Protein AF-A0A497HUK5-F1 (afdb_monomer)

Radius of gyration: 14.96 Å; Cα contacts (8 Å, |Δi|>4): 179; chains: 1; bounding box: 36×26×38 Å

Foldseek 3Di:
DDDQLVLLLVLLVVCLVVDPDFDKDFLCVSPVVPPPDDDPSLLSLLQCVVLPQWDAPDPPDFSVGGRMITGDVVQSVVCVVLVFRWDPDADPPPRATWGDSHSFKIAGPPPRDIDGDPDDDRNPPDPPPDDPD

Mean predicted aligned error: 8.5 Å

pLDDT: mean 76.96, std 17.11, range [31.95, 96.06]

Sequence (133 aa):
MGSSEEIIRSIVEMLNKKFNERKKVTVQRVFDKYSTKLVRGRDITLYLFRIGIIKPRREGESPKTADLWEINLENVRAFLENGGALLDIRCPLCGGQTISNSYNTYRCTKCFYQDQLPPFNPYIYRRNKNYKG

Structure (mmCIF, N/CA/C/O backbone):
data_AF-A0A497HUK5-F1
#
_entry.id   AF-A0A497HUK5-F1
#
loop_
_atom_site.group_PDB
_atom_site.id
_atom_site.type_symbol
_atom_site.label_atom_id
_atom_site.label_alt_id
_atom_site.label_comp_id
_atom_site.label_asym_id
_atom_site.label_entity_id
_atom_site.label_seq_id
_atom_site.pdbx_PDB_ins_code
_atom_site.Cartn_x
_atom_site.Cartn_y
_atom_site.Cartn_z
_atom_site.occupancy
_atom_site.B_iso_or_equiv
_atom_site.auth_seq_id
_atom_site.auth_comp_id
_atom_site.auth_asym_id
_atom_site.auth_atom_id
_atom_site.pdbx_PDB_model_num
ATOM 1 N N . MET A 1 1 ? 17.498 9.003 11.302 1.00 45.44 1 MET A N 1
ATOM 2 C CA . MET A 1 1 ? 16.193 9.088 10.611 1.00 45.44 1 MET A CA 1
ATOM 3 C C . MET A 1 1 ? 16.087 7.843 9.761 1.00 45.44 1 MET A C 1
ATOM 5 O O . MET A 1 1 ? 16.989 7.639 8.962 1.00 45.44 1 MET A O 1
ATOM 9 N N . GLY A 1 2 ? 15.094 6.988 10.007 1.00 55.50 2 GLY A N 1
ATOM 10 C CA . GLY A 1 2 ? 14.886 5.809 9.164 1.00 55.50 2 GLY A CA 1
ATOM 11 C C . GLY A 1 2 ? 14.365 6.215 7.787 1.00 55.50 2 GLY A C 1
ATOM 12 O O . GLY A 1 2 ? 13.705 7.253 7.664 1.00 55.50 2 GLY A O 1
ATOM 13 N N . SER A 1 3 ? 14.681 5.439 6.757 1.00 72.81 3 SER A N 1
ATOM 14 C CA . SER A 1 3 ? 14.159 5.675 5.410 1.00 72.81 3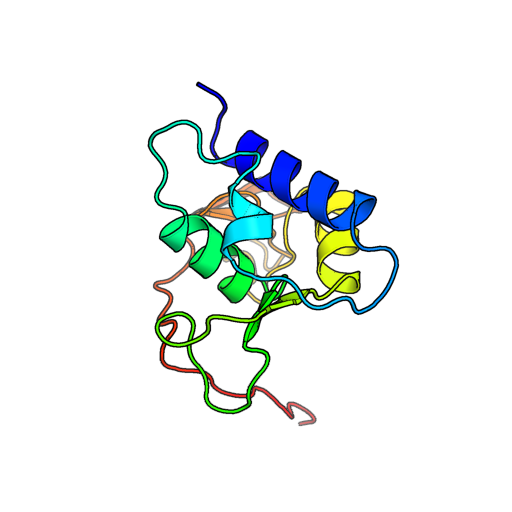 SER A CA 1
ATOM 15 C C . SER A 1 3 ? 12.636 5.462 5.380 1.00 72.81 3 SER A C 1
ATOM 17 O O . SER A 1 3 ? 12.068 4.751 6.213 1.00 72.81 3 SER A O 1
ATOM 19 N N . SER A 1 4 ? 11.936 6.070 4.416 1.00 74.19 4 SER A N 1
ATOM 20 C CA . SER A 1 4 ? 10.487 5.871 4.230 1.00 74.19 4 SER A CA 1
ATOM 21 C C . SER A 1 4 ? 10.102 4.388 4.144 1.00 74.19 4 SER A C 1
ATOM 23 O O . SER A 1 4 ? 9.056 3.990 4.656 1.00 74.19 4 SER A O 1
ATOM 25 N N . GLU A 1 5 ? 10.968 3.569 3.545 1.00 80.25 5 GLU A N 1
ATOM 26 C CA . GLU A 1 5 ? 10.785 2.123 3.413 1.00 80.25 5 GLU A CA 1
ATOM 27 C C . GLU A 1 5 ? 10.810 1.410 4.771 1.00 80.25 5 GLU A C 1
ATOM 29 O O . GLU A 1 5 ? 9.962 0.558 5.036 1.00 80.25 5 GLU A O 1
ATOM 34 N N . GLU A 1 6 ? 11.733 1.784 5.662 1.00 80.88 6 GLU A N 1
ATOM 35 C CA . GLU A 1 6 ? 11.836 1.220 7.014 1.00 80.88 6 GLU A CA 1
ATOM 36 C C . GLU A 1 6 ? 10.603 1.557 7.860 1.00 80.88 6 GLU A C 1
ATOM 38 O O . GLU A 1 6 ? 10.098 0.706 8.598 1.00 80.88 6 GLU A O 1
ATOM 43 N N . ILE A 1 7 ? 10.080 2.781 7.720 1.00 80.56 7 ILE A N 1
ATOM 44 C CA . ILE A 1 7 ? 8.855 3.220 8.401 1.00 80.56 7 ILE A CA 1
ATOM 45 C C . ILE A 1 7 ? 7.659 2.402 7.907 1.00 80.56 7 ILE A C 1
ATOM 47 O O . ILE A 1 7 ? 6.917 1.842 8.717 1.00 80.56 7 ILE A O 1
ATOM 51 N N . ILE A 1 8 ? 7.479 2.299 6.586 1.00 82.81 8 ILE A N 1
ATOM 52 C CA . ILE A 1 8 ? 6.377 1.542 5.981 1.00 82.81 8 ILE A CA 1
ATOM 53 C C . ILE A 1 8 ? 6.457 0.073 6.400 1.00 82.81 8 ILE A C 1
ATOM 55 O O . ILE A 1 8 ? 5.466 -0.477 6.881 1.00 82.81 8 ILE A O 1
ATOM 59 N N . ARG A 1 9 ? 7.634 -0.551 6.288 1.00 85.38 9 ARG A N 1
ATOM 60 C CA . ARG A 1 9 ? 7.843 -1.945 6.692 1.00 85.38 9 ARG A CA 1
ATOM 61 C C . ARG A 1 9 ? 7.521 -2.156 8.172 1.00 85.38 9 ARG A C 1
ATOM 63 O O . ARG A 1 9 ? 6.757 -3.063 8.485 1.00 85.38 9 ARG A O 1
ATOM 70 N N . SER A 1 10 ? 8.000 -1.285 9.062 1.00 83.62 10 SER A N 1
ATOM 71 C CA . SER A 1 10 ? 7.711 -1.366 10.504 1.00 83.62 10 SER A CA 1
ATOM 72 C C . SER A 1 10 ? 6.212 -1.296 10.808 1.00 83.62 10 SER A C 1
ATOM 74 O O . SER A 1 10 ? 5.712 -1.998 11.692 1.00 83.62 10 SER A O 1
ATOM 76 N N . ILE A 1 11 ? 5.471 -0.463 10.071 1.00 82.50 11 ILE A N 1
ATOM 77 C CA . ILE A 1 11 ? 4.015 -0.366 10.199 1.00 82.50 11 ILE A CA 1
ATOM 78 C C . ILE A 1 11 ? 3.355 -1.660 9.724 1.00 82.50 11 ILE A C 1
ATOM 80 O O . ILE A 1 11 ? 2.528 -2.205 10.449 1.00 82.50 11 ILE A O 1
ATOM 84 N N . VAL A 1 12 ? 3.733 -2.187 8.558 1.00 84.56 12 VAL A N 1
ATOM 85 C CA . VAL A 1 12 ? 3.174 -3.441 8.025 1.00 84.56 12 VAL A CA 1
ATOM 86 C C . VAL A 1 12 ? 3.458 -4.620 8.964 1.00 84.56 12 VAL A C 1
ATOM 88 O O . VAL A 1 12 ? 2.553 -5.399 9.258 1.00 84.56 12 VAL A O 1
ATOM 91 N N . GLU A 1 13 ? 4.666 -4.717 9.517 1.00 85.62 13 GLU A N 1
ATOM 92 C CA . GLU A 1 13 ? 5.027 -5.731 10.515 1.00 85.62 13 GLU A CA 1
ATOM 93 C C . GLU A 1 1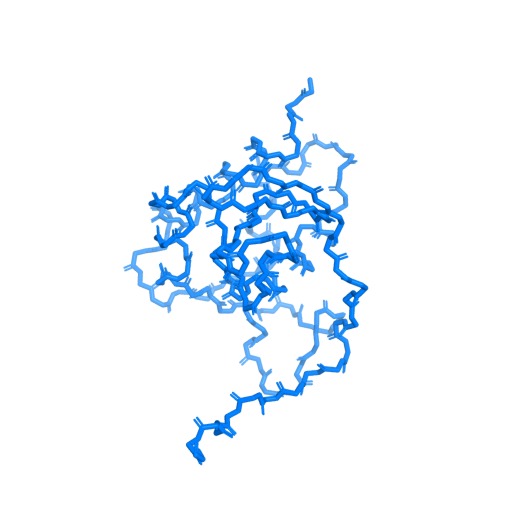3 ? 4.203 -5.590 11.800 1.00 85.62 13 GLU A C 1
ATOM 95 O O . GLU A 1 13 ? 3.703 -6.582 12.338 1.00 85.62 13 GLU A O 1
ATOM 100 N N . MET A 1 14 ? 3.994 -4.358 12.284 1.00 82.25 14 MET A N 1
ATOM 101 C CA . MET A 1 14 ? 3.100 -4.110 13.415 1.00 82.25 14 MET A CA 1
ATOM 102 C C . MET A 1 14 ? 1.670 -4.555 13.095 1.00 82.25 14 MET A C 1
ATOM 104 O O . MET A 1 14 ? 1.038 -5.176 13.953 1.00 82.25 14 MET A O 1
ATOM 108 N N . LEU A 1 15 ? 1.157 -4.240 11.900 1.00 81.00 15 LEU A N 1
ATOM 109 C CA . LEU A 1 15 ? -0.184 -4.644 11.487 1.00 81.00 15 LEU A CA 1
ATOM 110 C C . LEU A 1 15 ? -0.304 -6.175 11.487 1.00 81.00 15 LEU A C 1
ATOM 112 O O . LEU A 1 15 ? -1.228 -6.707 12.097 1.00 81.00 15 LEU A O 1
ATOM 116 N N . ASN A 1 16 ? 0.671 -6.876 10.904 1.00 83.00 16 ASN A N 1
ATOM 117 C CA . ASN A 1 16 ? 0.707 -8.338 10.875 1.00 83.00 16 ASN A CA 1
ATOM 118 C C . ASN A 1 16 ? 0.768 -8.955 12.284 1.00 83.00 16 ASN A C 1
ATOM 120 O O . ASN A 1 16 ? 0.096 -9.941 12.555 1.00 83.00 16 ASN A O 1
ATOM 124 N N . LYS A 1 17 ? 1.543 -8.360 13.204 1.00 77.06 17 LYS A N 1
ATOM 125 C CA . LYS A 1 17 ? 1.708 -8.868 14.578 1.00 77.06 17 LYS A CA 1
ATOM 126 C C . LYS A 1 17 ? 0.502 -8.594 15.481 1.00 77.06 17 LYS A C 1
ATOM 128 O O . LYS A 1 17 ? 0.210 -9.388 16.371 1.00 77.06 17 LYS A O 1
ATOM 133 N N . LYS A 1 18 ? -0.145 -7.431 15.341 1.00 71.94 18 LYS A N 1
ATOM 134 C CA . LYS A 1 18 ? -1.243 -7.004 16.230 1.00 71.94 18 LYS A CA 1
ATOM 135 C C . LYS A 1 18 ? -2.618 -7.481 15.766 1.00 71.94 18 LYS A C 1
ATOM 137 O O . LYS A 1 18 ? -3.531 -7.559 16.590 1.00 71.94 18 LYS A O 1
ATOM 142 N N . PHE A 1 19 ? -2.787 -7.772 14.479 1.00 69.19 19 PHE A N 1
ATOM 143 C CA . PHE A 1 19 ? -4.082 -8.103 13.895 1.00 69.19 19 PHE A CA 1
ATOM 144 C C . PHE A 1 19 ? -4.034 -9.501 13.275 1.00 69.19 19 PHE A C 1
ATOM 146 O O . PHE A 1 19 ? -3.664 -9.675 12.123 1.00 69.19 19 PHE A O 1
ATOM 153 N N . ASN A 1 20 ? -4.441 -10.504 14.059 1.00 57.81 20 ASN A N 1
ATOM 154 C CA . ASN A 1 20 ? -4.518 -11.905 13.618 1.00 57.81 20 ASN A CA 1
ATOM 155 C C . ASN A 1 20 ? -5.874 -12.264 12.976 1.00 57.81 20 ASN A C 1
ATOM 157 O O . ASN A 1 20 ? -6.047 -13.361 12.458 1.00 57.81 20 ASN A O 1
ATOM 161 N N . GLU A 1 21 ? -6.838 -11.340 13.003 1.00 58.59 21 GLU A N 1
ATOM 162 C CA . GLU A 1 21 ? -8.216 -11.490 12.516 1.00 58.59 21 GLU A CA 1
ATOM 163 C C . GLU A 1 21 ? -8.681 -10.154 11.908 1.00 58.59 21 GLU A C 1
ATOM 165 O O . GLU A 1 21 ? -8.015 -9.133 12.104 1.00 58.59 21 GLU A O 1
ATOM 170 N N . ARG A 1 22 ? -9.837 -10.119 11.218 1.00 54.53 22 ARG A N 1
ATOM 171 C CA . ARG A 1 22 ? -10.479 -8.882 10.714 1.00 54.53 22 ARG A CA 1
ATOM 172 C C . ARG A 1 22 ? -10.896 -7.956 11.873 1.00 54.53 22 ARG A C 1
ATOM 174 O O . ARG A 1 22 ? -12.073 -7.833 12.205 1.00 54.53 22 ARG A O 1
ATOM 181 N N . LYS A 1 23 ? -9.931 -7.307 12.522 1.00 57.59 23 LYS A N 1
ATOM 182 C CA . LYS A 1 23 ? -10.138 -6.375 13.635 1.00 57.59 23 LYS A CA 1
ATOM 183 C C . LYS A 1 23 ? -10.109 -4.936 13.126 1.00 57.59 23 LYS A C 1
ATOM 185 O O . LYS A 1 23 ? -9.310 -4.566 12.273 1.00 57.59 23 LYS A O 1
ATOM 190 N N . LYS A 1 24 ? -11.029 -4.131 13.656 1.00 64.12 24 LYS A N 1
ATOM 191 C CA . LYS A 1 24 ? -11.238 -2.726 13.284 1.00 64.12 24 LYS A CA 1
ATOM 192 C C . LYS A 1 24 ? -10.259 -1.848 14.053 1.00 64.12 24 LYS A C 1
ATOM 194 O O . LYS A 1 24 ? -10.120 -2.008 15.268 1.00 64.12 24 LYS A O 1
ATOM 199 N N . VAL A 1 25 ? -9.617 -0.912 13.364 1.00 65.62 25 VAL A N 1
ATOM 200 C CA . VAL A 1 25 ? -8.634 -0.003 13.965 1.00 65.62 25 VAL A CA 1
ATOM 201 C C . VAL A 1 25 ? -8.996 1.446 13.693 1.00 65.62 25 VAL A C 1
ATOM 203 O O . VAL A 1 25 ? -9.473 1.795 12.614 1.00 65.62 25 VAL A O 1
ATOM 206 N N . THR A 1 26 ? -8.766 2.298 14.685 1.00 65.44 26 THR A N 1
ATOM 207 C CA . THR A 1 26 ? -8.724 3.742 14.468 1.00 65.44 26 THR A CA 1
ATOM 208 C C . THR A 1 26 ? -7.374 4.108 13.858 1.00 65.44 26 THR A C 1
ATOM 210 O O . THR A 1 26 ? -6.361 3.477 14.172 1.00 65.44 26 THR A O 1
ATOM 213 N N . VAL A 1 27 ? -7.357 5.152 13.023 1.00 61.81 27 VAL A N 1
ATOM 214 C CA . VAL A 1 27 ? -6.136 5.784 12.475 1.00 61.81 27 VAL A CA 1
ATOM 215 C C . VAL A 1 27 ? -5.090 5.959 13.569 1.00 61.81 27 VAL A C 1
ATOM 217 O O . VAL A 1 27 ? -3.946 5.542 13.424 1.00 61.81 27 VAL A O 1
ATOM 220 N N . GLN A 1 28 ? -5.522 6.501 14.707 1.00 59.16 28 GLN A N 1
ATOM 221 C CA . GLN A 1 28 ? -4.657 6.828 15.828 1.00 59.16 28 GLN A CA 1
ATOM 222 C C . GLN A 1 28 ? -3.872 5.603 16.324 1.00 59.16 28 GLN A C 1
ATOM 224 O O . GLN A 1 28 ? -2.648 5.628 16.338 1.00 59.16 28 GLN A O 1
ATOM 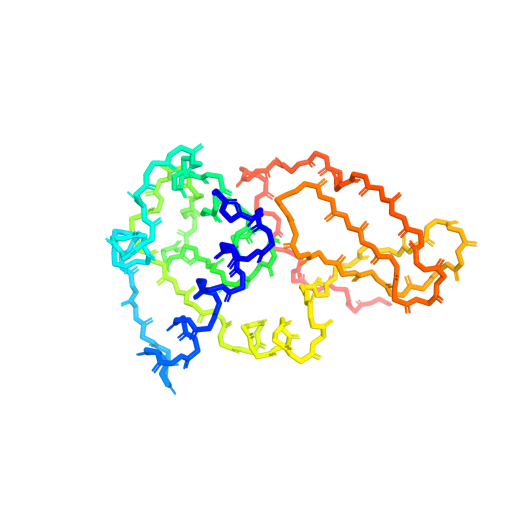229 N N . ARG A 1 29 ? -4.527 4.449 16.518 1.00 61.50 29 ARG A N 1
ATOM 230 C CA . ARG A 1 29 ? -3.847 3.206 16.936 1.00 61.50 29 ARG A CA 1
ATOM 231 C C . ARG A 1 29 ? -2.814 2.679 15.936 1.00 61.50 29 ARG A C 1
ATOM 233 O O . ARG A 1 29 ? -1.909 1.953 16.349 1.00 61.50 29 ARG A O 1
ATOM 240 N N . VAL A 1 30 ? -2.964 2.983 14.645 1.00 61.94 30 VAL A N 1
ATOM 241 C CA . VAL A 1 30 ? -1.993 2.598 13.607 1.00 61.94 30 VAL A CA 1
ATOM 242 C C . VAL A 1 30 ? -0.732 3.465 13.701 1.00 61.94 30 VAL A C 1
ATOM 244 O O . VAL A 1 30 ? 0.371 2.959 13.502 1.00 61.94 30 VAL A O 1
ATOM 247 N N . PHE A 1 31 ? -0.879 4.744 14.061 1.00 64.25 31 PHE A N 1
ATOM 248 C CA . PHE A 1 31 ? 0.204 5.729 14.009 1.00 64.25 31 PHE A CA 1
ATOM 249 C C . PHE A 1 31 ? 0.834 6.073 15.361 1.00 64.25 31 PHE A C 1
ATOM 251 O O . PHE A 1 31 ? 2.019 6.394 15.379 1.00 64.25 31 PHE A O 1
ATOM 258 N N . ASP A 1 32 ? 0.122 5.916 16.481 1.00 59.12 32 ASP A N 1
ATOM 259 C CA . ASP A 1 32 ? 0.561 6.314 17.833 1.00 59.12 32 ASP A CA 1
ATOM 260 C C . ASP A 1 32 ? 1.903 5.696 18.260 1.00 59.12 32 ASP A C 1
ATOM 262 O O . ASP A 1 32 ? 2.603 6.241 19.109 1.00 59.12 32 ASP A O 1
ATOM 266 N N . LYS A 1 33 ? 2.295 4.558 17.671 1.00 55.91 33 LYS A N 1
ATOM 267 C CA . LYS A 1 33 ? 3.569 3.888 17.972 1.00 55.91 33 LYS A CA 1
ATOM 268 C C . LYS A 1 33 ? 4.757 4.406 17.143 1.00 55.91 33 LYS A C 1
ATOM 270 O O . LYS A 1 33 ? 5.896 4.240 17.568 1.00 55.91 33 LYS A O 1
ATOM 275 N N . TYR A 1 34 ? 4.510 5.003 15.976 1.00 53.00 34 TYR A N 1
ATOM 276 C CA . TYR A 1 34 ? 5.550 5.343 14.991 1.00 53.00 34 TYR A CA 1
ATOM 277 C C . TYR A 1 34 ? 5.551 6.823 14.581 1.00 53.00 34 TYR A C 1
ATOM 279 O O . TYR A 1 34 ? 6.452 7.263 13.872 1.00 53.00 34 TYR A O 1
ATOM 287 N N . SER A 1 35 ? 4.585 7.621 15.045 1.00 51.47 35 SER A N 1
ATOM 288 C CA . SER A 1 35 ? 4.501 9.057 14.775 1.00 51.47 35 SER A CA 1
ATOM 289 C C . SER A 1 35 ? 5.402 9.886 15.698 1.00 51.47 35 SER A C 1
ATOM 291 O O . SER A 1 35 ? 4.957 10.854 16.313 1.00 51.47 35 SER A O 1
ATOM 293 N N . THR A 1 36 ? 6.684 9.550 15.809 1.00 48.06 36 THR A N 1
ATOM 294 C CA . THR A 1 36 ? 7.678 10.453 16.398 1.00 48.06 36 THR A CA 1
ATOM 295 C C . THR A 1 36 ? 8.404 11.192 15.274 1.00 48.06 36 THR A C 1
ATOM 297 O O . THR A 1 36 ? 9.481 10.817 14.835 1.00 48.06 36 THR A O 1
ATOM 300 N N . LYS A 1 37 ? 7.781 12.301 14.847 1.00 48.81 37 LYS A N 1
ATOM 301 C CA . LYS A 1 37 ? 8.295 13.366 13.959 1.00 48.81 37 LYS A CA 1
ATOM 302 C C . LYS A 1 37 ? 8.392 13.058 12.442 1.00 48.81 37 LYS A C 1
ATOM 304 O O . LYS A 1 37 ? 9.203 12.271 11.980 1.00 48.81 37 LYS A O 1
ATOM 309 N N . LEU A 1 38 ? 7.644 13.878 11.685 1.00 42.91 38 LEU A N 1
ATOM 310 C CA . LEU A 1 38 ? 7.971 14.445 10.357 1.00 42.91 38 LEU A CA 1
ATOM 311 C C . LEU A 1 38 ? 7.662 13.694 9.045 1.00 42.91 38 LEU A C 1
ATOM 313 O O . LEU A 1 38 ? 8.008 14.211 7.987 1.00 42.91 38 LEU A O 1
ATOM 317 N N . VAL A 1 39 ? 6.859 12.627 9.050 1.00 48.06 39 VAL A N 1
ATOM 318 C CA . VAL A 1 39 ? 6.022 12.292 7.876 1.00 48.06 39 VAL A CA 1
ATOM 319 C C . VAL A 1 39 ? 4.580 12.213 8.351 1.00 48.06 39 VAL A C 1
ATOM 321 O O . VAL A 1 39 ? 4.255 11.475 9.280 1.00 48.06 39 VAL A O 1
ATOM 324 N N . ARG A 1 40 ? 3.731 13.087 7.804 1.00 56.72 40 ARG A N 1
ATOM 325 C CA . ARG A 1 40 ? 2.365 13.323 8.280 1.00 56.72 40 ARG A CA 1
ATOM 326 C C . ARG A 1 40 ? 1.629 11.987 8.244 1.00 56.72 40 ARG A C 1
ATOM 328 O O . ARG A 1 40 ? 1.569 11.380 7.185 1.00 56.72 40 ARG A O 1
ATOM 335 N N . GLY A 1 41 ? 1.026 11.538 9.349 1.00 64.81 41 GLY A N 1
ATOM 336 C CA . GLY A 1 41 ? 0.257 10.277 9.373 1.00 64.81 41 GLY A CA 1
ATOM 337 C C . GLY A 1 41 ? -0.770 10.164 8.233 1.00 64.81 41 GLY A C 1
ATOM 338 O O . GLY A 1 41 ? -1.099 9.067 7.787 1.00 64.81 41 GLY A O 1
ATOM 339 N N . ARG A 1 42 ? -1.193 11.307 7.677 1.00 72.00 42 ARG A N 1
ATOM 340 C CA . ARG A 1 42 ? -1.962 11.424 6.436 1.00 72.00 42 ARG A CA 1
ATOM 341 C C . ARG A 1 42 ? -1.298 10.775 5.213 1.00 72.00 42 ARG A C 1
ATOM 343 O O . ARG A 1 42 ? -1.988 10.056 4.503 1.00 72.00 42 ARG A O 1
ATOM 350 N N . ASP A 1 43 ? -0.010 10.992 4.962 1.00 77.06 43 ASP A N 1
ATOM 351 C CA . ASP A 1 43 ? 0.683 10.480 3.769 1.00 77.06 43 ASP A CA 1
ATOM 352 C C . ASP A 1 43 ? 0.818 8.957 3.832 1.00 77.06 43 ASP A C 1
ATOM 354 O O . ASP A 1 43 ? 0.555 8.264 2.850 1.00 77.06 43 ASP A O 1
ATOM 358 N N . ILE A 1 44 ? 1.098 8.420 5.024 1.00 79.56 44 ILE A N 1
ATOM 359 C CA . ILE A 1 44 ? 1.096 6.973 5.255 1.00 79.56 44 ILE A CA 1
ATOM 360 C C . ILE A 1 44 ? -0.314 6.403 5.108 1.00 79.56 44 ILE A C 1
ATOM 362 O O . ILE A 1 44 ? -0.489 5.386 4.448 1.00 79.56 44 ILE A O 1
ATO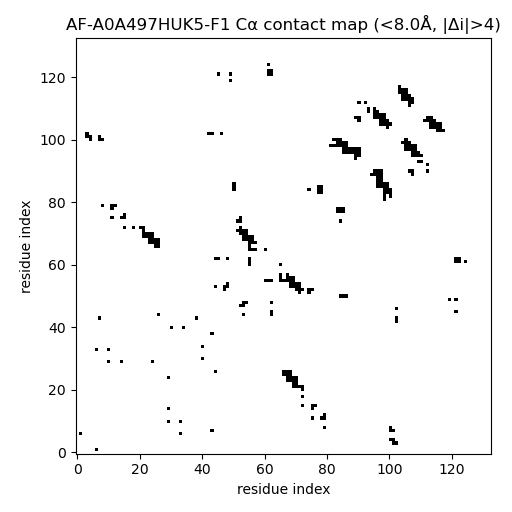M 366 N N . THR A 1 45 ? -1.332 7.055 5.675 1.00 81.12 45 THR A N 1
ATOM 367 C CA . THR A 1 45 ? -2.732 6.618 5.526 1.00 81.12 45 THR A CA 1
ATOM 368 C C . THR A 1 45 ? -3.127 6.551 4.052 1.00 81.12 45 THR A C 1
ATOM 370 O O . THR A 1 45 ? -3.661 5.543 3.596 1.00 81.12 45 THR A O 1
ATOM 373 N N . LEU A 1 46 ? -2.829 7.605 3.286 1.00 83.62 46 LEU A N 1
ATOM 374 C CA . LEU A 1 46 ? -3.121 7.665 1.856 1.00 83.62 46 LEU A CA 1
ATOM 375 C C . LEU A 1 46 ? -2.363 6.596 1.078 1.00 83.62 46 LEU A C 1
ATOM 377 O O . LEU A 1 46 ? -2.941 5.976 0.190 1.00 83.62 46 LEU A O 1
ATOM 381 N N . TYR A 1 47 ? -1.103 6.353 1.430 1.00 86.19 47 TYR A N 1
ATOM 382 C CA . TYR A 1 47 ? -0.307 5.301 0.824 1.00 86.19 47 TYR A CA 1
ATOM 383 C C . TYR A 1 47 ? -0.882 3.911 1.110 1.00 86.19 47 TYR A C 1
ATOM 385 O O . TYR A 1 47 ? -1.195 3.189 0.169 1.00 86.19 47 TYR A O 1
ATOM 393 N N . LEU A 1 48 ? -1.104 3.559 2.382 1.00 87.44 48 LEU A N 1
ATOM 394 C CA . LEU A 1 48 ? -1.688 2.274 2.788 1.00 87.44 48 LEU A CA 1
ATOM 395 C C . LEU A 1 48 ? -3.064 2.047 2.151 1.00 87.44 48 LEU A C 1
ATOM 397 O O . LEU A 1 48 ? -3.398 0.918 1.795 1.00 87.44 48 LEU A O 1
ATOM 401 N N . PHE A 1 49 ? -3.856 3.113 1.997 1.00 87.38 49 PHE A N 1
ATOM 402 C CA . PHE A 1 49 ? -5.133 3.066 1.294 1.00 87.38 49 PHE A CA 1
ATOM 403 C C . PHE A 1 49 ? -4.945 2.800 -0.201 1.00 87.38 49 PHE A C 1
ATOM 405 O O . PHE A 1 49 ? -5.592 1.917 -0.757 1.00 87.38 49 PHE A O 1
ATOM 412 N N . ARG A 1 50 ? -4.021 3.521 -0.846 1.00 87.56 50 ARG A N 1
ATOM 413 C CA . ARG A 1 50 ? -3.691 3.362 -2.266 1.00 87.56 50 ARG A CA 1
ATOM 414 C C . ARG A 1 50 ? -3.255 1.937 -2.603 1.00 87.56 50 ARG A C 1
ATOM 416 O O . ARG A 1 50 ? -3.680 1.411 -3.624 1.00 87.56 50 ARG A O 1
ATOM 423 N N . ILE A 1 51 ? -2.427 1.323 -1.759 1.00 89.00 51 ILE A N 1
ATOM 424 C CA . ILE A 1 51 ? -1.954 -0.060 -1.948 1.00 89.00 51 ILE A CA 1
ATOM 425 C C . ILE A 1 51 ? -2.939 -1.112 -1.413 1.00 89.00 51 ILE A C 1
ATOM 427 O O . ILE A 1 51 ? -2.617 -2.294 -1.341 1.00 89.00 51 ILE A O 1
ATOM 431 N N . GLY A 1 52 ? -4.135 -0.692 -0.989 1.00 88.81 52 GLY A N 1
ATOM 432 C CA . GLY A 1 52 ? -5.203 -1.584 -0.553 1.00 88.81 52 GLY A CA 1
ATOM 433 C C . GLY A 1 52 ? -4.938 -2.323 0.761 1.00 88.81 52 GLY A C 1
ATOM 434 O O . GLY A 1 52 ? -5.635 -3.297 1.041 1.00 88.81 52 GLY A O 1
ATOM 435 N N . ILE A 1 53 ? -3.955 -1.908 1.568 1.00 88.81 53 ILE A N 1
ATOM 436 C CA . ILE A 1 53 ? -3.732 -2.472 2.911 1.00 88.81 53 ILE A CA 1
ATOM 437 C C . ILE A 1 53 ? -4.837 -2.025 3.867 1.00 88.81 53 ILE A C 1
ATOM 439 O O . ILE A 1 53 ? -5.267 -2.808 4.712 1.00 88.81 53 ILE A O 1
ATOM 443 N N . ILE A 1 54 ? -5.321 -0.790 3.729 1.00 87.50 54 ILE A N 1
ATOM 444 C CA . ILE A 1 54 ? -6.463 -0.290 4.499 1.00 87.50 54 ILE A CA 1
ATOM 445 C C . ILE A 1 54 ? -7.583 0.174 3.573 1.00 87.50 54 ILE A C 1
ATOM 447 O O . ILE A 1 54 ? -7.338 0.652 2.469 1.00 87.50 54 ILE A O 1
ATOM 451 N N . LYS A 1 55 ? -8.822 0.085 4.049 1.00 87.38 55 LYS A N 1
ATOM 452 C CA . LYS A 1 55 ? -9.994 0.695 3.407 1.00 87.38 55 LYS A CA 1
ATOM 453 C C . LYS A 1 55 ? -10.911 1.329 4.460 1.00 87.38 55 LYS A C 1
ATOM 455 O O . LYS A 1 55 ? -10.939 0.834 5.593 1.00 87.38 55 LYS A O 1
ATOM 460 N N . PRO A 1 56 ? -11.653 2.396 4.113 1.00 87.06 56 PRO A N 1
ATOM 461 C CA . PRO A 1 56 ? -12.685 2.942 4.977 1.00 87.06 56 PRO A CA 1
ATOM 462 C C . PRO A 1 56 ? -13.676 1.862 5.380 1.00 87.06 56 PRO A C 1
ATOM 464 O O . PRO A 1 56 ? -14.062 1.015 4.571 1.00 87.06 56 PRO A O 1
ATOM 467 N N . ARG A 1 57 ? -14.073 1.882 6.649 1.00 83.69 57 ARG A N 1
ATOM 468 C CA . ARG A 1 57 ? -15.047 0.925 7.161 1.00 83.69 57 ARG A CA 1
ATOM 469 C C . ARG A 1 57 ? -16.431 1.185 6.578 1.00 83.69 57 ARG A C 1
ATOM 471 O O . ARG A 1 57 ? -17.127 0.222 6.258 1.00 83.69 57 ARG A O 1
ATOM 478 N N . ARG A 1 58 ? -16.880 2.445 6.550 1.00 80.44 58 ARG A N 1
ATOM 479 C CA . ARG A 1 58 ? -18.225 2.757 6.059 1.00 80.44 58 ARG A CA 1
ATOM 480 C C . ARG A 1 58 ? -18.185 2.917 4.546 1.00 80.44 58 ARG A C 1
ATOM 482 O O . ARG A 1 58 ? -17.274 3.523 3.986 1.00 80.44 58 ARG A O 1
ATOM 489 N N . GLU A 1 59 ? -19.179 2.346 3.879 1.00 79.62 59 GLU A N 1
ATOM 490 C CA . GLU A 1 59 ? -19.335 2.516 2.440 1.00 79.62 59 GLU A CA 1
ATOM 491 C C . GLU A 1 59 ? -19.563 3.998 2.111 1.00 79.62 59 GLU A C 1
ATOM 493 O O . GLU A 1 59 ? -20.314 4.683 2.801 1.00 79.62 59 GLU A O 1
ATOM 498 N N . GLY A 1 60 ? -18.875 4.500 1.084 1.00 77.81 60 GLY A N 1
ATOM 499 C CA . GLY A 1 60 ? -18.937 5.908 0.684 1.00 77.81 60 GLY A CA 1
ATOM 500 C C . GLY A 1 60 ? -17.981 6.840 1.437 1.00 77.81 60 GLY A C 1
ATOM 501 O O . GLY A 1 60 ? -17.824 7.990 1.030 1.00 77.81 60 GLY A O 1
ATOM 502 N N . GLU A 1 61 ? -17.294 6.373 2.485 1.00 81.00 61 GLU A N 1
ATOM 503 C CA . GLU A 1 61 ? -16.227 7.157 3.110 1.00 81.00 61 GLU A CA 1
ATOM 504 C C . GLU A 1 61 ? -14.978 7.222 2.221 1.00 81.00 61 GLU A C 1
ATOM 506 O O . GLU A 1 61 ? -14.637 6.290 1.492 1.00 81.00 61 GLU A O 1
ATOM 511 N N . SER A 1 62 ? -14.273 8.348 2.314 1.00 80.75 62 SER A N 1
ATOM 512 C CA . SER A 1 62 ? -12.995 8.585 1.646 1.00 80.75 62 SER A CA 1
ATOM 513 C C . SER A 1 62 ? -11.877 8.652 2.685 1.00 80.75 62 SER A C 1
ATOM 515 O O . SER A 1 62 ? -12.152 8.873 3.867 1.00 80.75 62 SER A O 1
ATOM 517 N N . PRO A 1 63 ? -10.600 8.611 2.278 1.00 78.94 63 PRO A N 1
ATOM 518 C CA . PRO A 1 63 ? -9.490 8.827 3.203 1.00 78.94 63 PRO A CA 1
ATOM 519 C C . PRO A 1 63 ? -9.496 10.165 3.951 1.00 78.94 63 PRO A C 1
ATOM 521 O O . PRO A 1 63 ? -8.769 10.317 4.926 1.00 78.94 63 PRO A O 1
ATOM 524 N N . LYS A 1 64 ? -10.282 11.149 3.496 1.00 75.50 64 LYS A N 1
ATOM 525 C CA . LYS A 1 64 ? -10.442 12.443 4.173 1.00 75.50 64 LYS A CA 1
ATOM 526 C C . LYS A 1 64 ? -11.504 12.405 5.275 1.00 75.50 64 LYS A C 1
ATOM 528 O O . LYS A 1 64 ? -11.440 13.222 6.185 1.00 75.50 64 LYS A O 1
ATOM 533 N N . THR A 1 65 ? -12.482 11.507 5.168 1.00 76.50 65 THR A N 1
ATOM 534 C CA . THR A 1 65 ? -13.657 11.455 6.052 1.00 76.50 65 THR A CA 1
ATOM 535 C C . THR A 1 65 ? -13.681 10.229 6.958 1.00 76.50 65 THR A C 1
ATOM 537 O O . THR A 1 65 ? -14.375 10.248 7.967 1.00 76.50 65 THR A O 1
ATOM 540 N N . ALA A 1 66 ? -12.924 9.184 6.622 1.00 78.81 66 ALA A N 1
ATOM 541 C CA . ALA A 1 66 ? -12.865 7.946 7.383 1.00 78.81 66 ALA A CA 1
ATOM 542 C C . ALA A 1 66 ? -12.077 8.104 8.693 1.00 78.81 66 ALA A C 1
ATOM 544 O O . ALA A 1 66 ? -10.889 8.437 8.697 1.00 78.81 66 ALA A O 1
ATOM 545 N N . ASP A 1 67 ? -12.720 7.773 9.808 1.00 76.56 67 ASP A N 1
ATOM 546 C CA . ASP A 1 67 ? -12.126 7.677 11.147 1.00 76.56 67 ASP A CA 1
ATOM 547 C C . ASP A 1 67 ? -11.804 6.220 11.545 1.00 76.56 67 ASP A C 1
ATOM 549 O O . ASP A 1 67 ? -10.944 5.961 12.398 1.00 76.56 67 ASP A O 1
ATOM 553 N N . LEU A 1 68 ? -12.455 5.259 10.882 1.00 81.19 68 LEU A N 1
ATOM 554 C CA . LEU A 1 68 ? -12.3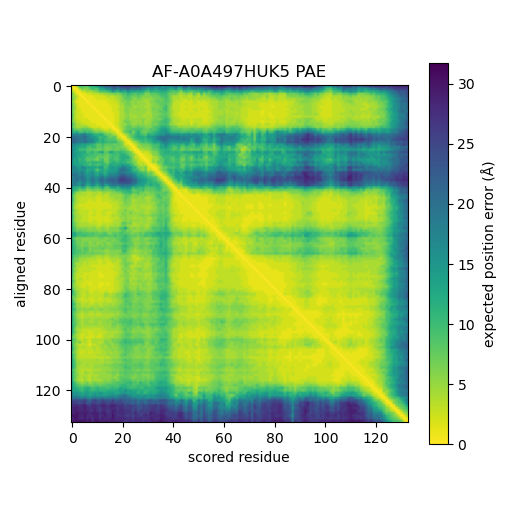56 3.824 11.129 1.00 81.19 68 LEU A CA 1
ATOM 555 C C . LEU A 1 68 ? -11.953 3.056 9.872 1.00 81.19 68 LEU A C 1
ATOM 557 O O . LEU A 1 68 ? -12.564 3.189 8.810 1.00 81.19 68 LEU A O 1
ATOM 561 N N . TRP A 1 69 ? -10.970 2.172 10.033 1.00 84.25 69 TRP A N 1
ATOM 562 C CA . TRP A 1 69 ? -10.339 1.462 8.928 1.00 84.25 69 TRP A CA 1
ATOM 563 C C . TRP A 1 69 ? -10.417 -0.051 9.118 1.00 84.25 69 TRP A C 1
ATOM 565 O O . TRP A 1 69 ? -10.260 -0.578 10.226 1.00 84.25 69 TRP A O 1
ATOM 575 N N . GLU A 1 70 ? -10.669 -0.751 8.016 1.00 85.00 70 GLU A N 1
ATOM 576 C CA . GLU A 1 70 ? -10.533 -2.201 7.911 1.00 85.00 70 GLU A CA 1
ATOM 577 C C . GLU A 1 70 ? -9.177 -2.522 7.276 1.00 85.00 70 GLU A C 1
ATOM 579 O O . GLU A 1 70 ? -8.816 -1.936 6.254 1.00 85.00 70 GLU A O 1
ATOM 584 N N . ILE A 1 71 ? -8.431 -3.445 7.888 1.00 85.00 71 ILE A N 1
ATOM 585 C CA . ILE A 1 71 ? -7.128 -3.900 7.395 1.00 85.00 71 ILE A CA 1
ATOM 586 C C . ILE A 1 71 ? -7.330 -5.132 6.511 1.00 85.00 71 ILE A C 1
ATOM 588 O O . ILE A 1 71 ? -7.959 -6.105 6.932 1.00 85.00 71 ILE A O 1
ATOM 592 N N . ASN A 1 72 ? -6.752 -5.117 5.313 1.00 87.50 72 ASN A N 1
ATOM 593 C CA . ASN A 1 72 ? -6.640 -6.291 4.461 1.00 87.50 72 ASN A CA 1
ATOM 594 C C . ASN A 1 72 ? -5.359 -7.072 4.805 1.00 87.50 72 ASN A C 1
ATOM 596 O O . ASN A 1 72 ? -4.268 -6.734 4.344 1.00 87.50 72 ASN A O 1
ATOM 600 N N . LEU A 1 73 ? -5.498 -8.125 5.616 1.00 85.88 73 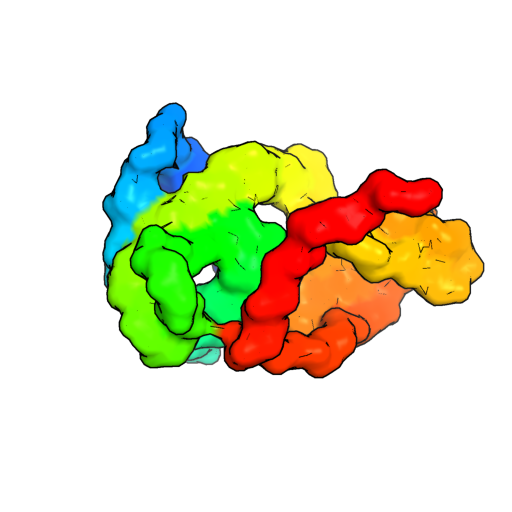LEU A N 1
ATOM 601 C CA . LEU A 1 73 ? -4.367 -8.953 6.052 1.00 85.88 73 LEU A CA 1
ATOM 602 C C . LEU A 1 73 ? -3.723 -9.765 4.919 1.00 85.88 73 LEU A C 1
ATOM 604 O O . LEU A 1 73 ? -2.543 -10.087 5.018 1.00 85.88 73 LEU A O 1
ATOM 608 N N . GLU A 1 74 ? -4.452 -10.068 3.845 1.00 89.12 74 GLU A N 1
ATOM 609 C CA . GLU A 1 74 ? -3.876 -10.736 2.669 1.00 89.12 74 GLU A CA 1
ATOM 610 C C . GLU A 1 74 ? -2.861 -9.810 1.993 1.00 89.12 74 GLU A C 1
ATOM 612 O O . GLU A 1 74 ? -1.721 -10.204 1.764 1.00 89.12 74 GLU A O 1
ATOM 617 N N . ASN A 1 75 ? -3.220 -8.536 1.806 1.00 90.00 75 ASN A N 1
ATOM 618 C CA . ASN A 1 75 ? -2.311 -7.530 1.252 1.00 90.00 75 ASN A CA 1
ATOM 619 C C . ASN A 1 75 ? -1.130 -7.220 2.186 1.00 90.00 75 ASN A C 1
ATOM 621 O O . ASN A 1 75 ? -0.029 -6.960 1.709 1.00 90.00 75 ASN A O 1
ATOM 625 N N . VAL A 1 76 ? -1.326 -7.276 3.510 1.00 89.50 76 VAL A N 1
ATOM 626 C CA . VAL A 1 76 ? -0.233 -7.150 4.495 1.00 89.50 76 VAL A CA 1
ATOM 627 C C . VAL A 1 76 ? 0.782 -8.283 4.332 1.00 89.50 76 VAL A C 1
ATOM 629 O O . VAL A 1 76 ? 1.980 -8.021 4.258 1.00 89.50 76 VAL A O 1
ATOM 632 N N . ARG A 1 77 ? 0.322 -9.536 4.258 1.00 90.06 77 ARG A N 1
ATOM 633 C CA . ARG A 1 77 ? 1.206 -10.701 4.089 1.00 90.06 77 ARG A CA 1
ATOM 634 C C . ARG A 1 77 ? 1.919 -10.661 2.744 1.00 90.06 77 ARG A C 1
ATOM 636 O O . ARG A 1 77 ? 3.143 -10.750 2.716 1.00 90.06 77 ARG A O 1
ATOM 643 N N . ALA A 1 78 ? 1.181 -10.386 1.669 1.00 90.25 78 ALA A N 1
ATOM 644 C CA . ALA A 1 78 ? 1.748 -10.243 0.334 1.00 90.25 78 ALA A CA 1
ATOM 645 C C . ALA A 1 78 ? 2.821 -9.141 0.285 1.00 90.25 78 ALA A C 1
ATOM 647 O O . ALA A 1 78 ? 3.859 -9.322 -0.349 1.00 90.25 78 ALA A O 1
ATOM 648 N N . PHE A 1 79 ? 2.617 -8.020 0.986 1.00 93.44 79 PHE A N 1
ATOM 649 C CA . PHE A 1 79 ? 3.625 -6.965 1.089 1.00 93.44 79 PHE A CA 1
ATOM 650 C C . PHE A 1 79 ? 4.929 -7.480 1.706 1.00 93.44 79 PHE A C 1
ATOM 652 O O . PHE A 1 79 ? 6.011 -7.201 1.189 1.00 93.44 79 PHE A O 1
ATOM 659 N N . LEU A 1 80 ? 4.839 -8.214 2.820 1.00 91.19 80 LEU A N 1
ATOM 660 C CA . LEU A 1 80 ? 6.009 -8.733 3.531 1.00 91.19 80 LEU A CA 1
ATOM 661 C C . LEU A 1 80 ? 6.754 -9.783 2.702 1.00 91.19 80 LEU A C 1
ATOM 663 O O . LEU A 1 80 ? 7.979 -9.722 2.619 1.00 91.19 80 LEU A O 1
ATOM 667 N N . GLU A 1 81 ? 6.022 -10.685 2.050 1.00 91.38 81 GLU A N 1
ATOM 668 C CA . GLU A 1 81 ? 6.574 -11.740 1.191 1.00 91.38 81 GLU A CA 1
ATOM 669 C C . GLU A 1 81 ? 7.306 -11.174 -0.033 1.00 91.38 81 GLU A C 1
ATOM 671 O O . GLU A 1 81 ? 8.386 -11.642 -0.383 1.00 91.38 81 GLU A O 1
ATOM 676 N N . ASN A 1 82 ? 6.757 -10.129 -0.660 1.00 88.81 82 ASN A N 1
ATOM 677 C CA . ASN A 1 82 ? 7.333 -9.530 -1.868 1.00 88.81 82 ASN A CA 1
ATOM 678 C C . ASN A 1 82 ? 8.328 -8.389 -1.578 1.00 88.81 82 ASN A C 1
ATOM 680 O O . ASN A 1 82 ? 8.959 -7.861 -2.496 1.00 88.81 82 ASN A O 1
ATOM 684 N N . GLY A 1 83 ? 8.459 -7.963 -0.317 1.00 89.81 83 GLY A N 1
ATOM 685 C CA . GLY A 1 83 ? 9.226 -6.770 0.049 1.00 89.81 83 GLY A CA 1
ATOM 686 C C . GLY A 1 83 ? 8.630 -5.467 -0.506 1.00 89.81 83 GLY A C 1
ATOM 687 O O . GLY A 1 83 ? 9.376 -4.526 -0.778 1.00 89.81 83 GLY A O 1
ATOM 688 N N . GLY A 1 84 ? 7.311 -5.425 -0.711 1.00 92.50 84 GLY A N 1
ATOM 689 C CA . GLY A 1 84 ? 6.554 -4.304 -1.271 1.00 92.50 84 GLY A CA 1
ATOM 690 C C . GLY A 1 84 ? 5.154 -4.719 -1.742 1.00 92.50 84 GLY A C 1
ATOM 691 O O . GLY A 1 84 ? 4.893 -5.890 -1.999 1.00 92.50 84 GLY A O 1
ATOM 692 N N . ALA A 1 85 ? 4.242 -3.756 -1.877 1.00 93.31 85 ALA A N 1
ATOM 693 C CA . ALA A 1 85 ? 2.894 -3.972 -2.391 1.00 93.31 85 ALA A CA 1
ATOM 694 C C . ALA A 1 85 ? 2.932 -4.257 -3.888 1.00 93.31 85 ALA A C 1
ATOM 696 O O . ALA A 1 85 ? 3.439 -3.426 -4.636 1.00 93.31 85 ALA A O 1
ATOM 697 N N . LEU A 1 86 ? 2.346 -5.369 -4.326 1.00 92.19 86 LEU A N 1
ATOM 698 C CA . LEU A 1 86 ? 2.098 -5.623 -5.743 1.00 92.19 86 LEU A CA 1
ATOM 69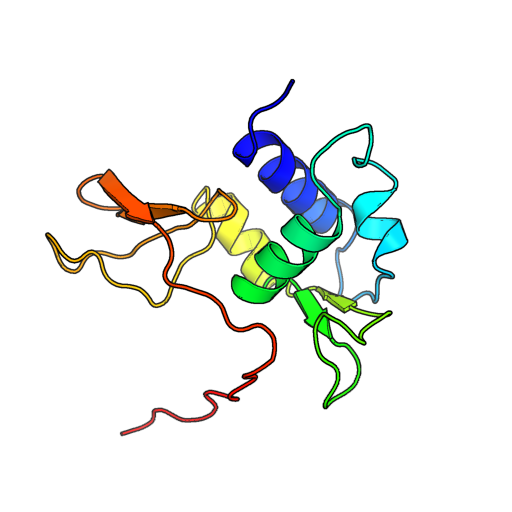9 C C . LEU A 1 86 ? 1.157 -4.553 -6.303 1.00 92.19 86 LEU A C 1
ATOM 701 O O . LEU A 1 86 ? 0.140 -4.228 -5.693 1.00 92.19 86 LEU A O 1
ATOM 705 N N . LEU A 1 87 ? 1.510 -4.002 -7.460 1.00 90.25 87 LEU A N 1
ATOM 706 C CA . LEU A 1 87 ? 0.713 -2.988 -8.141 1.00 90.25 87 LEU A CA 1
ATOM 707 C C . LEU A 1 87 ? 0.129 -3.542 -9.438 1.00 90.25 87 LEU A C 1
ATOM 709 O O . LEU A 1 87 ? 0.766 -4.338 -10.126 1.00 90.25 87 LEU A O 1
ATOM 713 N N . ASP A 1 88 ? -1.019 -3.011 -9.847 1.00 87.62 88 ASP A N 1
ATOM 714 C CA . ASP A 1 88 ? -1.595 -3.284 -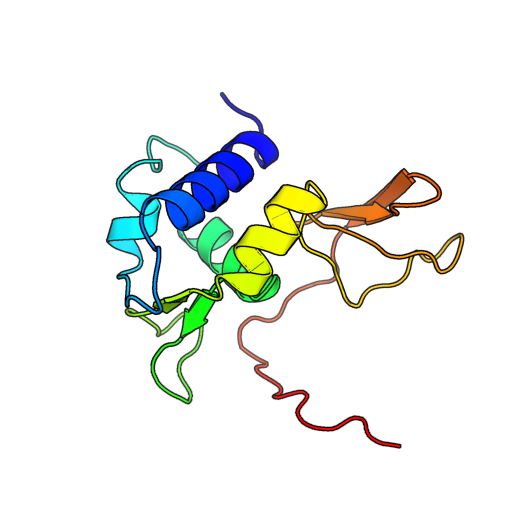11.173 1.00 87.62 88 ASP A CA 1
ATOM 715 C C . ASP A 1 88 ? -0.818 -2.595 -12.315 1.00 87.62 88 ASP A C 1
ATOM 717 O O . ASP A 1 88 ? -1.098 -2.794 -13.496 1.00 87.62 88 ASP A O 1
ATOM 721 N N . ILE A 1 89 ? 0.186 -1.784 -11.975 1.00 88.56 89 ILE A N 1
ATOM 722 C CA . ILE A 1 89 ? 1.059 -1.099 -12.927 1.00 88.56 89 ILE A CA 1
ATOM 723 C C . ILE A 1 89 ? 2.077 -2.106 -13.475 1.00 88.56 89 ILE A C 1
ATOM 725 O O . ILE A 1 89 ? 2.793 -2.768 -12.720 1.00 88.56 89 ILE A O 1
ATOM 729 N N . ARG A 1 90 ? 2.178 -2.216 -14.801 1.00 93.19 90 ARG A N 1
ATOM 730 C CA . ARG A 1 90 ? 3.221 -3.012 -15.463 1.00 93.19 90 ARG A CA 1
ATOM 731 C C . ARG A 1 90 ? 4.451 -2.159 -15.739 1.00 93.19 90 ARG A C 1
ATOM 733 O O . ARG A 1 90 ? 4.340 -0.970 -16.017 1.00 93.19 90 ARG A O 1
ATOM 740 N N . CYS A 1 91 ? 5.630 -2.773 -15.666 1.00 94.44 91 CYS A N 1
ATOM 741 C CA . CYS A 1 91 ? 6.878 -2.089 -15.983 1.00 94.44 91 CYS A CA 1
ATOM 742 C C . CYS A 1 91 ? 6.873 -1.635 -17.453 1.00 94.44 91 CYS A C 1
ATOM 744 O O . CYS A 1 91 ? 6.704 -2.488 -18.327 1.00 94.44 91 CYS A O 1
ATOM 746 N N . PRO A 1 92 ? 7.127 -0.348 -17.749 1.00 94.38 92 PRO A N 1
ATOM 747 C CA . PRO A 1 92 ? 7.107 0.157 -19.121 1.00 94.38 92 PRO A CA 1
ATOM 748 C C . PRO A 1 92 ? 8.251 -0.398 -19.981 1.00 94.38 92 PRO A C 1
ATOM 750 O O . PRO A 1 92 ? 8.132 -0.432 -21.199 1.00 94.38 92 PRO A O 1
ATOM 753 N N . LEU A 1 93 ? 9.345 -0.864 -19.365 1.00 95.25 93 LEU A N 1
ATOM 754 C CA . LEU A 1 93 ? 10.498 -1.396 -20.096 1.00 95.25 93 LEU A CA 1
ATOM 755 C C . LEU A 1 93 ? 10.355 -2.870 -20.483 1.00 95.25 93 LEU A C 1
ATOM 757 O O . LEU A 1 93 ? 10.831 -3.276 -21.536 1.00 95.25 93 LEU A O 1
ATOM 761 N N . CYS A 1 94 ? 9.765 -3.696 -19.615 1.00 96.06 94 CYS A N 1
ATOM 762 C CA . CYS A 1 94 ? 9.777 -5.154 -19.799 1.00 96.06 94 CYS A CA 1
ATOM 763 C C . CYS A 1 94 ? 8.422 -5.841 -19.592 1.00 96.06 94 CYS A C 1
ATOM 765 O O . CYS A 1 94 ? 8.361 -7.070 -19.606 1.00 96.06 94 CYS A O 1
ATOM 767 N N . GLY A 1 95 ? 7.355 -5.083 -19.317 1.00 95.38 95 GLY A N 1
ATOM 768 C CA . GLY A 1 95 ? 6.020 -5.611 -19.016 1.00 95.38 95 GLY A CA 1
ATOM 769 C C . GLY A 1 95 ? 5.910 -6.369 -17.686 1.00 95.38 95 GLY A C 1
ATOM 770 O O . GLY A 1 95 ? 4.844 -6.883 -17.355 1.00 95.38 95 GLY A O 1
ATOM 771 N N . GLY A 1 96 ? 6.994 -6.454 -16.909 1.00 94.44 96 GLY A N 1
ATOM 772 C CA . GLY A 1 96 ? 7.046 -7.205 -15.657 1.00 94.44 96 GLY A CA 1
ATOM 773 C C . GLY A 1 96 ? 6.151 -6.642 -14.549 1.00 94.44 96 GLY A C 1
ATOM 774 O O . GLY A 1 96 ? 5.713 -5.490 -14.586 1.00 94.44 96 GLY A O 1
ATOM 775 N N . GLN A 1 97 ? 5.913 -7.471 -13.531 1.00 95.44 97 GLN A N 1
ATOM 776 C CA . GLN A 1 97 ? 5.241 -7.076 -12.293 1.00 95.44 97 GLN A CA 1
ATOM 777 C C . GLN A 1 97 ? 6.012 -5.949 -11.591 1.00 95.44 97 GLN A C 1
ATOM 779 O O . GLN A 1 97 ? 7.248 -5.909 -11.612 1.00 95.44 97 GLN A O 1
ATOM 784 N N . THR A 1 98 ? 5.280 -5.029 -10.968 1.00 94.88 98 THR A N 1
ATOM 785 C CA . THR A 1 98 ? 5.870 -3.959 -10.162 1.00 94.88 98 THR A CA 1
ATOM 786 C C . THR A 1 98 ? 5.408 -4.046 -8.718 1.00 94.88 98 THR A C 1
ATOM 788 O O . THR A 1 98 ? 4.341 -4.598 -8.420 1.00 94.88 98 THR A O 1
ATOM 791 N N . ILE A 1 99 ? 6.254 -3.527 -7.830 1.00 94.88 99 ILE A N 1
ATOM 792 C CA . ILE A 1 99 ? 5.977 -3.404 -6.406 1.00 94.88 99 ILE A CA 1
ATOM 793 C C . ILE A 1 99 ? 6.274 -1.991 -5.904 1.00 94.88 99 ILE A C 1
ATOM 795 O O . ILE A 1 99 ? 7.137 -1.302 -6.447 1.00 94.88 99 ILE A O 1
ATOM 799 N N . SER A 1 100 ? 5.595 -1.587 -4.835 1.00 92.81 100 SER A N 1
ATOM 800 C CA . SER A 1 100 ? 5.848 -0.342 -4.108 1.00 92.81 100 SER A CA 1
ATOM 801 C C . SER A 1 100 ? 6.130 -0.616 -2.639 1.00 92.81 100 SER A C 1
ATOM 803 O O . SER A 1 100 ? 5.327 -1.224 -1.934 1.00 92.81 100 SER A O 1
ATOM 805 N N . ASN A 1 101 ? 7.253 -0.116 -2.149 1.00 87.94 101 ASN A N 1
ATOM 806 C CA . ASN A 1 101 ? 7.641 -0.116 -0.738 1.00 87.94 101 ASN A CA 1
ATOM 807 C C . ASN A 1 101 ? 7.854 1.314 -0.196 1.00 87.94 101 ASN A C 1
ATOM 809 O O . ASN A 1 101 ? 8.236 1.468 0.960 1.00 87.94 101 ASN A O 1
ATOM 813 N N . SER A 1 102 ? 7.566 2.341 -1.005 1.00 87.31 102 SER A N 1
ATOM 814 C CA . SER A 1 102 ? 7.746 3.765 -0.703 1.00 87.31 102 SER A CA 1
ATOM 815 C C . SER A 1 102 ? 6.490 4.562 -1.074 1.00 87.31 102 SER A C 1
ATOM 817 O O . SER A 1 102 ? 5.657 4.095 -1.841 1.00 87.31 102 SER A O 1
ATOM 819 N N . TYR A 1 103 ? 6.338 5.779 -0.546 1.00 83.81 103 TYR A N 1
ATOM 820 C CA . TYR A 1 103 ? 5.116 6.586 -0.681 1.00 83.81 103 TYR A CA 1
ATOM 821 C C . TYR A 1 103 ? 4.695 6.874 -2.127 1.00 83.81 103 TYR A C 1
ATOM 823 O O . TYR A 1 103 ? 3.501 6.966 -2.425 1.00 83.81 103 TYR A O 1
ATOM 831 N N . ASN A 1 104 ? 5.668 7.084 -3.009 1.00 85.44 104 ASN A N 1
ATOM 832 C CA . ASN A 1 104 ? 5.453 7.675 -4.326 1.00 85.44 104 ASN A CA 1
ATOM 833 C C . ASN A 1 104 ? 6.300 7.038 -5.432 1.00 85.44 104 ASN A C 1
ATOM 835 O O . ASN A 1 104 ? 6.331 7.585 -6.529 1.00 85.44 104 ASN A O 1
ATOM 839 N N . THR A 1 105 ? 6.968 5.916 -5.181 1.00 90.94 105 THR A N 1
ATOM 840 C CA . THR A 1 105 ? 7.788 5.233 -6.187 1.00 90.94 105 THR A CA 1
ATOM 841 C C . THR A 1 105 ? 7.412 3.766 -6.289 1.00 90.94 105 THR A C 1
ATOM 843 O O . THR A 1 105 ? 6.871 3.175 -5.356 1.00 90.94 105 THR A O 1
ATOM 846 N N . TYR A 1 106 ? 7.687 3.177 -7.446 1.00 93.44 106 TYR A N 1
ATOM 847 C CA . TYR A 1 106 ? 7.575 1.744 -7.660 1.00 93.44 106 TYR A CA 1
ATOM 848 C C . TYR A 1 106 ? 8.850 1.207 -8.302 1.00 93.44 106 TYR A C 1
ATOM 850 O O . TYR A 1 106 ? 9.596 1.947 -8.945 1.00 93.44 106 TYR A O 1
ATOM 858 N N . ARG A 1 107 ? 9.084 -0.098 -8.149 1.00 94.56 107 ARG A N 1
ATOM 859 C CA . ARG A 1 107 ? 10.160 -0.819 -8.833 1.00 94.56 107 ARG A CA 1
ATOM 860 C C . ARG A 1 107 ? 9.635 -2.050 -9.556 1.00 94.56 107 ARG A C 1
ATOM 862 O O . ARG A 1 107 ? 8.726 -2.727 -9.076 1.00 94.56 107 ARG A O 1
ATOM 869 N N . CYS A 1 108 ? 10.225 -2.374 -10.699 1.00 94.50 108 CYS A N 1
ATOM 870 C CA . CYS A 1 108 ? 9.990 -3.642 -11.377 1.00 94.50 108 CYS A CA 1
ATOM 871 C C . CYS A 1 108 ? 10.690 -4.790 -10.638 1.00 94.50 108 CYS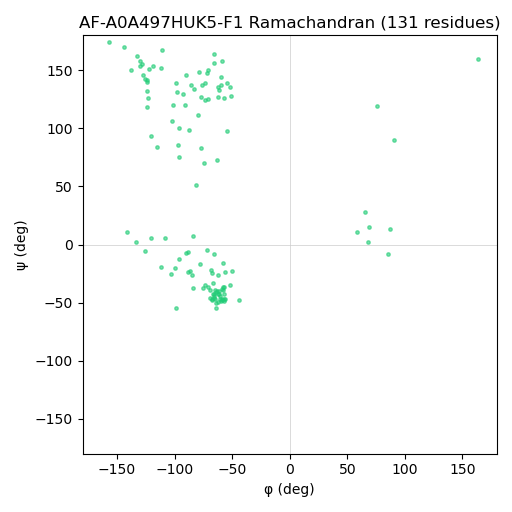 A C 1
ATOM 873 O O . CYS A 1 108 ? 11.846 -4.662 -10.237 1.00 94.50 108 CYS A O 1
ATOM 875 N N . THR A 1 109 ? 10.022 -5.937 -10.515 1.00 93.62 109 THR A N 1
ATOM 876 C CA . THR A 1 109 ? 10.604 -7.142 -9.900 1.00 93.62 109 THR A CA 1
ATOM 877 C C . THR A 1 109 ? 11.560 -7.902 -10.824 1.00 93.62 109 THR A C 1
ATOM 879 O O . THR A 1 109 ? 12.332 -8.721 -10.340 1.00 93.62 109 THR A O 1
ATOM 882 N N . LYS A 1 110 ? 11.524 -7.638 -12.141 1.00 93.81 110 LYS A N 1
ATOM 883 C CA . LYS A 1 110 ? 12.327 -8.341 -13.159 1.00 93.81 110 LYS A CA 1
ATOM 884 C C . LYS A 1 110 ? 13.587 -7.579 -13.575 1.00 93.81 110 LYS A C 1
ATOM 886 O O . LYS A 1 110 ? 14.671 -8.141 -13.541 1.00 93.81 110 LYS A O 1
ATOM 891 N N . CYS A 1 111 ? 13.442 -6.324 -14.010 1.00 94.81 111 CYS A N 1
ATOM 892 C CA . CYS A 1 111 ? 14.559 -5.517 -14.525 1.00 94.81 111 CYS A CA 1
ATOM 893 C C . CYS A 1 111 ? 14.994 -4.386 -13.584 1.00 94.81 111 CYS A C 1
ATOM 895 O O . CYS A 1 111 ? 15.816 -3.564 -13.970 1.00 94.81 111 CYS A O 1
ATOM 897 N N . PHE A 1 112 ? 14.414 -4.310 -12.380 1.00 93.94 112 PHE A N 1
ATOM 898 C CA . PHE A 1 112 ? 14.728 -3.308 -11.353 1.00 93.94 112 PHE A CA 1
ATOM 899 C C . PHE A 1 112 ? 14.534 -1.839 -11.754 1.00 93.94 112 PHE A C 1
ATOM 901 O O . PHE A 1 112 ? 14.902 -0.957 -10.985 1.00 93.94 112 PHE A O 1
ATOM 908 N N . TYR A 1 113 ? 13.903 -1.568 -12.901 1.00 95.06 113 TYR A N 1
ATOM 909 C CA . TYR A 1 113 ? 13.481 -0.223 -13.290 1.00 95.06 113 TYR A CA 1
ATOM 910 C C . TYR A 1 113 ? 12.660 0.438 -12.182 1.00 95.06 113 TYR A C 1
ATOM 912 O O . TYR A 1 113 ? 11.771 -0.208 -11.619 1.00 95.06 113 TYR A O 1
ATOM 920 N N . GLN A 1 114 ? 12.944 1.708 -11.901 1.00 94.50 114 GLN A N 1
ATOM 921 C CA . GLN A 1 114 ? 12.265 2.504 -10.885 1.00 94.50 114 GLN A CA 1
ATOM 922 C C . GLN A 1 114 ? 11.703 3.774 -11.500 1.00 94.50 114 GLN A C 1
ATOM 924 O O . GLN A 1 114 ? 12.352 4.393 -12.341 1.00 94.50 114 GLN A O 1
ATOM 929 N N . ASP A 1 115 ? 10.518 4.163 -11.047 1.00 94.25 115 ASP A N 1
ATOM 930 C CA . ASP A 1 115 ? 9.863 5.393 -11.473 1.00 94.25 115 ASP A CA 1
ATOM 931 C C . ASP A 1 115 ? 8.843 5.848 -10.417 1.00 94.25 115 ASP A C 1
ATOM 933 O O . ASP A 1 115 ? 8.596 5.170 -9.409 1.00 94.25 115 ASP A O 1
ATOM 937 N N . GLN A 1 116 ? 8.259 7.023 -10.626 1.00 92.25 116 GLN A N 1
ATOM 938 C CA . GLN A 1 116 ? 7.236 7.578 -9.762 1.00 92.25 116 GLN A CA 1
ATOM 939 C C . GLN A 1 116 ? 5.893 6.894 -9.988 1.00 92.25 116 GLN A C 1
ATOM 941 O O . GLN A 1 116 ? 5.432 6.667 -11.106 1.00 92.25 116 GLN A O 1
ATOM 946 N N . LEU A 1 117 ? 5.217 6.604 -8.885 1.00 86.88 117 LEU A N 1
ATOM 947 C CA . LEU A 1 117 ? 3.829 6.202 -8.910 1.00 86.88 117 LEU A CA 1
ATOM 948 C C . LEU A 1 117 ? 2.983 7.321 -9.544 1.00 86.88 117 LEU A C 1
ATOM 950 O O . LEU A 1 117 ? 3.140 8.484 -9.166 1.00 86.88 117 LEU A O 1
ATOM 954 N N . PRO A 1 118 ? 2.018 6.992 -10.424 1.00 83.31 118 PRO A N 1
ATOM 955 C CA . PRO A 1 118 ? 1.172 7.997 -11.054 1.00 83.31 118 PRO A CA 1
ATOM 956 C C . PRO A 1 118 ? 0.398 8.802 -10.000 1.00 83.31 118 PRO A C 1
ATOM 958 O O . PRO A 1 118 ? 0.182 8.302 -8.884 1.00 83.31 118 PRO A O 1
ATOM 961 N N . PRO A 1 119 ? -0.058 10.022 -10.328 1.00 80.62 119 PRO A N 1
ATOM 962 C CA . PRO A 1 119 ? -0.872 10.820 -9.425 1.00 80.62 119 PRO A CA 1
ATOM 963 C C . PRO A 1 119 ? -2.057 10.009 -8.906 1.00 80.62 119 PRO A C 1
ATOM 965 O O . PRO A 1 119 ? -2.808 9.399 -9.666 1.00 80.62 119 PRO A O 1
ATOM 968 N N . PHE A 1 120 ? -2.207 9.980 -7.588 1.00 74.75 120 PHE A N 1
ATOM 969 C CA . PHE A 1 120 ? -3.298 9.279 -6.936 1.00 74.75 120 PHE A CA 1
ATOM 970 C C . PHE A 1 120 ? -4.359 10.282 -6.515 1.00 74.75 120 PHE A C 1
ATOM 972 O O . PHE A 1 120 ? -4.084 11.178 -5.719 1.00 74.75 120 PHE A O 1
ATOM 979 N N . ASN A 1 121 ? -5.576 10.112 -7.032 1.00 72.81 121 ASN A N 1
ATOM 980 C CA . ASN A 1 121 ? -6.729 10.845 -6.541 1.00 72.81 121 ASN A CA 1
ATOM 981 C C . ASN A 1 121 ? -7.489 9.974 -5.521 1.00 72.81 121 ASN A C 1
ATOM 983 O O . ASN A 1 121 ? -8.270 9.113 -5.934 1.00 72.81 121 ASN A O 1
ATOM 987 N N . PRO A 1 122 ? -7.314 10.199 -4.202 1.00 62.81 122 PRO A N 1
ATOM 988 C CA . PRO A 1 122 ? -7.978 9.407 -3.164 1.00 62.81 122 PRO A CA 1
ATOM 989 C C . PRO A 1 122 ? -9.505 9.573 -3.144 1.00 62.81 122 PRO A C 1
ATOM 991 O O . PRO A 1 122 ? -10.179 8.866 -2.398 1.00 62.81 122 PRO A O 1
ATOM 994 N N . TYR A 1 123 ? -10.046 10.515 -3.924 1.00 56.94 123 TYR A N 1
ATOM 995 C CA . TYR A 1 123 ? -11.469 10.842 -3.989 1.00 56.94 123 TYR A CA 1
ATOM 996 C C . TYR A 1 123 ? -12.197 10.136 -5.141 1.00 56.94 123 TYR A C 1
ATOM 998 O O . TYR A 1 123 ? -13.424 10.103 -5.152 1.00 56.94 123 TYR A O 1
ATOM 1006 N N . ILE A 1 124 ? -11.469 9.538 -6.092 1.00 55.34 124 ILE A N 1
ATOM 1007 C CA . ILE A 1 124 ? -12.057 8.732 -7.169 1.00 55.34 124 ILE A CA 1
ATOM 1008 C C . ILE A 1 124 ? -11.999 7.263 -6.736 1.00 55.34 124 ILE A C 1
ATOM 1010 O O . ILE A 1 124 ? -11.167 6.484 -7.197 1.00 55.34 124 ILE A O 1
ATOM 1014 N N . TYR A 1 125 ? -12.882 6.871 -5.816 1.00 46.59 125 TYR A N 1
ATOM 1015 C CA . TYR A 1 125 ? -13.083 5.459 -5.491 1.00 46.59 125 TYR A CA 1
ATOM 1016 C C . TYR A 1 125 ? -13.929 4.811 -6.591 1.00 46.59 125 TYR A C 1
ATOM 1018 O O . TYR A 1 125 ? -15.148 4.687 -6.476 1.00 46.59 125 TYR A O 1
ATOM 1026 N N . ARG A 1 126 ? -13.300 4.404 -7.698 1.00 41.62 126 ARG A N 1
ATOM 1027 C CA . ARG A 1 126 ? -13.943 3.452 -8.606 1.00 41.62 126 ARG A CA 1
ATOM 1028 C C . ARG A 1 126 ? -13.772 2.062 -8.008 1.00 41.62 126 ARG A C 1
ATOM 1030 O O . ARG A 1 126 ? -12.668 1.527 -7.974 1.00 41.62 126 ARG A O 1
ATOM 1037 N N . ARG A 1 127 ? -14.879 1.456 -7.561 1.00 39.47 127 ARG A N 1
ATOM 1038 C CA . ARG A 1 127 ? -14.982 -0.007 -7.491 1.00 39.47 127 ARG A CA 1
ATOM 1039 C C . ARG A 1 127 ? -14.659 -0.537 -8.888 1.00 39.47 127 ARG A C 1
ATOM 1041 O O . ARG A 1 127 ? -15.554 -0.609 -9.721 1.00 39.47 127 ARG A O 1
ATOM 1048 N N . ASN A 1 128 ? -13.429 -0.969 -9.141 1.00 37.56 128 ASN A N 1
ATOM 1049 C CA . ASN A 1 128 ? -13.191 -1.953 -10.191 1.00 37.56 128 ASN A CA 1
ATOM 1050 C C . ASN A 1 128 ? -13.675 -3.309 -9.657 1.00 37.56 128 ASN A C 1
ATOM 1052 O O . ASN A 1 128 ? -12.895 -4.188 -9.309 1.00 37.56 128 ASN A O 1
ATOM 1056 N N . LYS A 1 129 ? -14.998 -3.448 -9.515 1.00 36.28 129 LYS A N 1
ATOM 1057 C CA . LYS A 1 129 ? -15.652 -4.753 -9.526 1.00 36.28 129 LYS A CA 1
ATOM 1058 C C . LYS A 1 129 ? -16.030 -5.004 -10.982 1.00 36.28 129 LYS A C 1
ATOM 1060 O O . LYS A 1 129 ? -16.820 -4.241 -11.526 1.00 36.28 129 LYS A O 1
ATOM 1065 N N . ASN A 1 130 ? -15.487 -6.084 -11.539 1.00 34.91 130 ASN A N 1
ATOM 1066 C CA . ASN A 1 130 ? -15.738 -6.655 -12.868 1.00 34.91 130 ASN A CA 1
ATOM 1067 C C . ASN A 1 130 ? -14.842 -6.145 -14.008 1.00 34.91 130 ASN A C 1
ATOM 1069 O O . ASN A 1 130 ? -15.220 -5.262 -14.765 1.00 34.91 130 ASN A O 1
ATOM 1073 N N . TYR A 1 131 ? -13.714 -6.831 -14.204 1.00 33.81 131 TYR A N 1
ATOM 1074 C CA . TYR A 1 131 ? -13.280 -7.213 -15.549 1.00 33.81 131 TYR A CA 1
ATOM 1075 C C . TYR A 1 131 ? -13.316 -8.744 -15.630 1.00 33.81 131 TYR A C 1
ATOM 1077 O O . TYR A 1 131 ? -12.338 -9.431 -15.356 1.00 33.81 131 TYR A O 1
ATOM 1085 N N . LYS A 1 132 ? -14.507 -9.274 -15.926 1.00 31.95 132 LYS A N 1
ATOM 1086 C CA . LYS A 1 132 ? -14.643 -10.443 -16.794 1.00 31.95 132 LYS A CA 1
ATOM 1087 C C . LYS A 1 132 ? -15.093 -9.876 -18.135 1.00 31.95 132 LYS A C 1
ATOM 1089 O O . LYS A 1 132 ? -16.222 -9.402 -18.237 1.00 31.95 132 LYS A O 1
ATOM 1094 N N . GLY A 1 133 ? -14.174 -9.861 -19.084 1.00 32.44 133 GLY A N 1
ATOM 1095 C CA . GLY A 1 133 ? -14.380 -9.615 -20.503 1.00 32.44 133 GLY A CA 1
ATOM 1096 C C . GLY A 1 133 ? -13.362 -10.474 -21.217 1.00 32.44 133 GLY A C 1
ATOM 1097 O O . GLY A 1 133 ? -12.180 -10.351 -20.825 1.00 32.44 133 GLY A O 1
#

Secondary structure (DSSP, 8-state):
---HHHHHHHHHHHHHHH-SSS-EEEHHHHHTTT-SSSS-HHHHHHHHHHTTSEEESSTT--TTT-SEEEE-HHHHHHHHHHTSEEEEEEPTTT--EEEE-SSSEEEETTT--EEEPPPP-TT----------

Solvent-accessible surface area (backbone atoms only — not comparable to full-atom values): 8122 Å² total; per-residue (Å²): 133,80,53,68,43,56,52,48,49,54,49,46,51,49,48,60,72,75,45,90,59,96,56,79,42,44,61,60,77,72,38,75,84,71,70,80,79,93,70,62,68,64,58,55,51,52,34,38,38,73,67,50,30,32,45,52,60,55,88,90,48,36,86,90,70,46,66,42,34,38,58,35,65,67,47,44,51,48,18,64,78,66,71,17,33,76,47,96,55,58,30,91,89,74,65,32,59,21,30,31,48,46,86,54,38,36,32,24,78,76,81,63,54,70,51,71,51,73,91,78,63,76,82,70,79,70,79,88,73,80,90,86,128

Nearest PDB structures (foldseek):
  1ldk-assembly1_B  TM=6.537E-01  e=2.627E-01  Homo sapiens
  8ylg-assembly1_B  TM=6.683E-01  e=4.273E-01  Burkholderia thailandensis
  5f7q-assembly1_J  TM=6.163E-01  e=4.021E-01  Listeria monocytogenes EGD-e
  8ij1-assembly1_F  TM=6.321E-01  e=4.304E+00  Homo sapiens
  8wqc-assembly1_C  TM=6.442E-01  e=5.164E+00  Homo sapiens